Protein AF-A0A3E4EZM1-F1 (afdb_monomer_lite)

Foldseek 3Di:
DDDPFVWDDDPQWTWGDDPNDIDIDGHDDDPPDPDDPVNVVVVVD

Sequence (45 aa):
MEKMMNTKTEGNTFTKKIGQTVYVVRYHFNENAKETMQEKINRML

Radius of gyration: 11.61 Å; chains: 1; bounding box: 20×19×34 Å

Structure (mmCIF, N/CA/C/O backbone):
data_AF-A0A3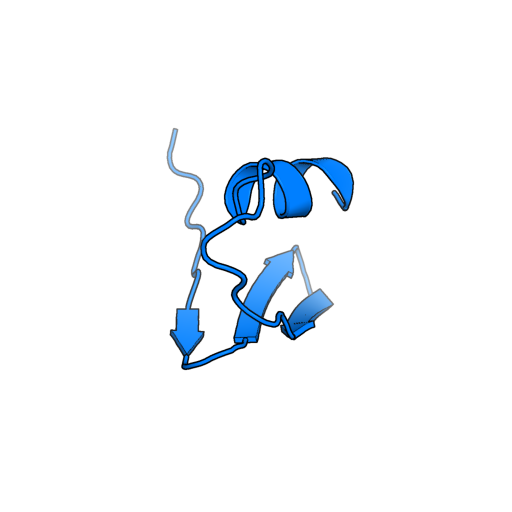E4EZM1-F1
#
_entry.id   AF-A0A3E4EZM1-F1
#
loop_
_atom_site.group_PDB
_atom_site.id
_atom_site.type_symbol
_atom_site.label_atom_id
_atom_site.label_alt_id
_atom_site.label_comp_id
_atom_site.label_asym_id
_atom_site.label_entity_id
_atom_site.label_seq_id
_atom_site.pdbx_PDB_ins_code
_atom_site.Cartn_x
_atom_site.Cartn_y
_atom_site.Cartn_z
_atom_site.occupancy
_atom_site.B_iso_or_equiv
_atom_site.auth_seq_id
_atom_site.auth_comp_id
_atom_site.auth_asym_id
_atom_site.auth_atom_id
_atom_site.pdbx_PDB_model_num
ATOM 1 N N . MET A 1 1 ? 10.938 -8.760 18.367 1.00 39.34 1 MET A N 1
ATOM 2 C CA . MET A 1 1 ? 9.624 -8.142 18.640 1.00 39.34 1 MET A CA 1
ATOM 3 C C . MET A 1 1 ? 8.674 -8.569 17.541 1.00 39.34 1 MET A C 1
ATOM 5 O O . MET A 1 1 ? 8.799 -8.107 16.413 1.00 39.34 1 MET A O 1
ATOM 9 N N . GLU A 1 2 ? 7.809 -9.527 17.854 1.00 53.16 2 GLU A N 1
ATOM 10 C CA . GLU A 1 2 ? 6.802 -10.059 16.940 1.00 53.16 2 GLU A CA 1
ATOM 11 C C . GLU A 1 2 ? 5.754 -8.995 16.622 1.00 53.16 2 GLU A C 1
ATOM 13 O O . GLU A 1 2 ? 5.027 -8.529 17.497 1.00 53.16 2 GLU A O 1
ATOM 18 N N . LYS A 1 3 ? 5.635 -8.642 15.344 1.00 49.06 3 LYS A N 1
ATOM 19 C CA . LYS A 1 3 ? 4.393 -8.093 14.815 1.00 49.06 3 LYS A CA 1
ATOM 20 C C . LYS A 1 3 ? 3.768 -9.234 14.032 1.00 49.06 3 LYS A C 1
ATOM 22 O O . LYS A 1 3 ? 4.188 -9.496 12.910 1.00 49.06 3 LYS A O 1
ATOM 27 N N . MET A 1 4 ? 2.819 -9.936 14.654 1.00 46.91 4 MET A N 1
ATOM 28 C CA . MET A 1 4 ? 1.946 -10.906 13.991 1.00 46.91 4 MET A CA 1
ATOM 29 C C . MET A 1 4 ? 1.153 -10.178 12.897 1.00 46.91 4 MET A C 1
ATOM 31 O O . MET A 1 4 ? 0.015 -9.748 13.081 1.00 46.91 4 MET A O 1
ATOM 35 N N . MET A 1 5 ? 1.792 -9.951 11.754 1.00 53.53 5 MET A N 1
ATOM 36 C CA . MET A 1 5 ? 1.130 -9.518 10.542 1.00 53.53 5 MET A CA 1
ATOM 37 C C . MET A 1 5 ? 0.472 -10.764 9.971 1.00 53.53 5 MET A C 1
ATOM 39 O O . MET A 1 5 ? 1.112 -11.564 9.300 1.00 53.53 5 MET A O 1
ATOM 43 N N . ASN A 1 6 ? -0.810 -10.952 10.273 1.00 51.56 6 ASN A N 1
ATOM 44 C CA . ASN A 1 6 ? -1.605 -12.008 9.660 1.00 51.56 6 ASN A CA 1
ATOM 45 C C . ASN A 1 6 ? -1.945 -11.586 8.219 1.00 51.56 6 ASN A C 1
ATOM 47 O O . ASN A 1 6 ? -3.084 -11.252 7.899 1.00 51.56 6 ASN A O 1
ATOM 51 N N . THR A 1 7 ? -0.917 -11.480 7.379 1.00 56.66 7 THR A N 1
ATOM 52 C CA . THR A 1 7 ? -1.018 -11.130 5.966 1.00 56.66 7 THR A CA 1
ATOM 53 C C . THR A 1 7 ? -1.429 -12.371 5.205 1.00 56.66 7 THR A C 1
ATOM 55 O O . THR A 1 7 ? -0.670 -13.334 5.124 1.00 56.66 7 THR A O 1
ATOM 58 N N . LYS A 1 8 ? -2.641 -12.350 4.659 1.00 58.34 8 LYS A N 1
ATOM 59 C CA . LYS A 1 8 ? -3.077 -13.325 3.665 1.00 58.34 8 LYS A CA 1
ATOM 60 C C . LYS A 1 8 ? -3.060 -12.640 2.309 1.00 58.34 8 LYS A C 1
ATOM 62 O O . LYS A 1 8 ? -3.697 -11.59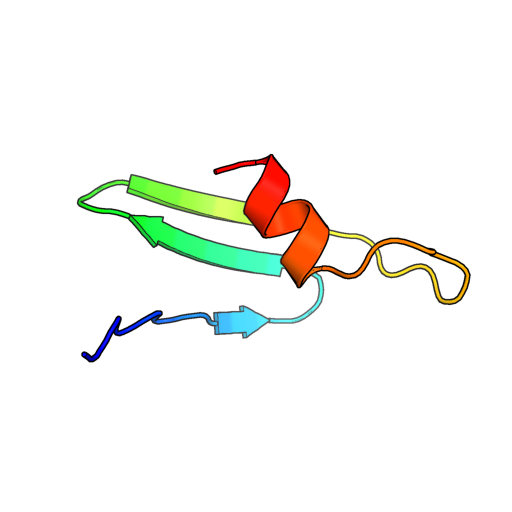8 2.135 1.00 58.34 8 LYS A O 1
ATOM 67 N N . THR A 1 9 ? -2.301 -13.216 1.389 1.00 59.97 9 THR A N 1
ATOM 68 C CA . THR A 1 9 ? -2.231 -12.788 -0.006 1.00 59.97 9 THR A CA 1
ATOM 69 C C . THR A 1 9 ? -2.981 -13.835 -0.814 1.00 59.97 9 THR A C 1
ATOM 71 O O . THR A 1 9 ? -2.520 -14.966 -0.932 1.00 59.97 9 THR A O 1
ATOM 74 N N . GLU A 1 10 ? -4.160 -13.484 -1.314 1.00 64.31 10 GLU A N 1
ATOM 75 C CA . GLU A 1 10 ? -4.981 -14.372 -2.143 1.00 64.31 10 GLU A CA 1
ATOM 76 C C . GLU A 1 10 ? -5.235 -13.673 -3.480 1.00 64.31 10 GLU A C 1
ATOM 78 O O . GLU A 1 10 ? -5.904 -12.636 -3.551 1.00 64.31 10 GLU A O 1
ATOM 83 N N . GLY A 1 11 ? -4.628 -14.212 -4.541 1.00 74.06 11 GLY A N 1
ATOM 84 C CA . GLY A 1 11 ? -4.655 -13.624 -5.879 1.00 74.06 11 GLY A CA 1
ATOM 85 C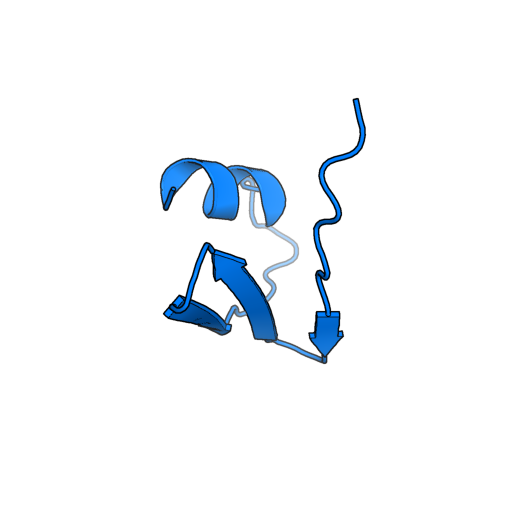 C . GLY A 1 11 ? -4.168 -12.170 -5.893 1.00 74.06 11 GLY A C 1
ATOM 86 O O . GLY A 1 11 ? -3.042 -11.864 -5.506 1.00 74.06 11 GLY A O 1
ATOM 87 N N . ASN A 1 12 ? -5.045 -11.273 -6.336 1.00 79.06 12 ASN A N 1
ATOM 88 C CA . ASN A 1 12 ? -4.799 -9.843 -6.533 1.00 79.06 12 ASN A CA 1
ATOM 89 C C . ASN A 1 12 ? -5.132 -9.000 -5.288 1.00 79.06 12 ASN A C 1
ATOM 91 O O . ASN A 1 12 ? -5.365 -7.797 -5.408 1.00 79.06 12 ASN A O 1
ATOM 95 N N . THR A 1 13 ? -5.254 -9.615 -4.109 1.00 80.12 13 THR A N 1
ATOM 96 C CA . THR A 1 13 ? -5.761 -8.941 -2.908 1.00 80.12 13 THR A CA 1
ATOM 97 C C . THR A 1 13 ? -4.807 -9.098 -1.731 1.00 80.12 13 THR A C 1
ATOM 99 O O . THR A 1 13 ? -4.385 -10.199 -1.383 1.00 80.12 13 THR A O 1
ATOM 102 N N . PHE A 1 14 ? -4.500 -7.974 -1.091 1.00 80.31 14 PHE A N 1
ATOM 103 C CA . PHE A 1 14 ? -3.763 -7.879 0.158 1.00 80.31 14 PHE A CA 1
ATOM 104 C C . PHE A 1 14 ? -4.720 -7.460 1.272 1.00 80.31 14 PHE A C 1
ATOM 106 O O . PHE A 1 14 ? -5.356 -6.409 1.185 1.00 80.31 14 PHE A O 1
ATOM 113 N N . THR A 1 15 ? -4.805 -8.263 2.329 1.00 82.00 15 THR A N 1
ATOM 114 C CA . THR A 1 15 ? -5.652 -7.954 3.486 1.00 82.00 15 THR A CA 1
ATOM 115 C C . THR A 1 15 ? -4.798 -7.725 4.722 1.00 82.00 15 THR A C 1
ATOM 117 O O . THR A 1 15 ? -3.952 -8.553 5.066 1.00 82.00 15 THR A O 1
ATOM 120 N N . LYS A 1 16 ? -5.044 -6.614 5.423 1.00 82.06 16 LYS A N 1
ATOM 121 C CA . LYS A 1 16 ? -4.360 -6.268 6.669 1.00 82.06 16 LYS A CA 1
ATOM 122 C C . LYS A 1 16 ? -5.351 -5.816 7.730 1.00 82.06 16 LYS A C 1
ATOM 124 O O . LYS A 1 16 ? -6.087 -4.853 7.540 1.00 82.06 16 LYS A O 1
ATOM 129 N N . LYS A 1 17 ? -5.327 -6.483 8.881 1.00 84.31 17 LYS A N 1
ATOM 130 C CA . LYS A 1 17 ? -6.096 -6.081 10.062 1.00 84.31 17 LYS A CA 1
ATOM 131 C C . LYS A 1 17 ? -5.237 -5.201 10.966 1.00 84.31 17 LYS A C 1
ATOM 133 O O . LYS A 1 17 ? -4.125 -5.586 11.322 1.00 84.31 17 LYS A O 1
ATOM 138 N N . ILE A 1 18 ? -5.752 -4.029 11.327 1.00 84.31 18 ILE A N 1
ATOM 139 C CA . ILE A 1 18 ? -5.120 -3.093 12.261 1.00 84.31 18 ILE A CA 1
ATOM 140 C C . ILE A 1 18 ? -6.174 -2.714 13.302 1.00 84.31 18 ILE A C 1
ATOM 142 O O . ILE A 1 18 ? -7.181 -2.087 12.980 1.00 84.31 18 ILE A O 1
ATOM 146 N N . GLY A 1 19 ? -5.972 -3.146 14.549 1.00 86.44 19 GLY A N 1
ATOM 147 C CA . GLY A 1 19 ? -6.998 -3.042 15.588 1.00 86.44 19 GLY A CA 1
ATOM 148 C C . GLY A 1 19 ? -8.258 -3.828 15.207 1.00 86.44 19 GLY A C 1
ATOM 149 O O . GLY A 1 19 ? -8.192 -5.026 14.914 1.00 86.44 19 GLY A O 1
ATOM 150 N N . GLN A 1 20 ? -9.405 -3.148 15.200 1.00 88.94 20 GLN A N 1
ATOM 151 C CA . GLN A 1 20 ? -10.695 -3.714 14.785 1.00 88.94 20 GLN A CA 1
ATOM 152 C C . GLN A 1 20 ? -10.997 -3.515 13.291 1.00 88.94 20 GLN A C 1
ATOM 154 O O . GLN A 1 20 ? -11.902 -4.160 12.767 1.00 88.94 20 GLN A O 1
ATOM 159 N N . THR A 1 21 ? -10.218 -2.689 12.589 1.00 83.69 21 THR A N 1
ATOM 160 C CA . THR A 1 21 ? -10.443 -2.364 11.176 1.00 83.69 21 THR A CA 1
ATOM 161 C C . THR A 1 21 ? -9.684 -3.324 10.266 1.00 83.69 21 THR A C 1
ATOM 163 O O . THR A 1 21 ? -8.517 -3.654 10.502 1.00 83.69 21 THR A O 1
ATOM 166 N N . VAL A 1 22 ? -10.342 -3.763 9.193 1.00 87.44 22 VAL A N 1
ATOM 167 C CA . VAL A 1 22 ? -9.742 -4.595 8.146 1.00 87.44 22 VAL A CA 1
ATOM 168 C C . VAL A 1 22 ? -9.589 -3.761 6.882 1.00 87.44 22 VAL A C 1
ATOM 170 O O . VAL A 1 22 ? -10.570 -3.286 6.319 1.00 87.44 22 VAL A O 1
ATOM 173 N N . TYR A 1 23 ? -8.351 -3.607 6.432 1.00 81.94 23 TYR A N 1
ATOM 174 C CA . TYR A 1 23 ? -8.010 -2.975 5.167 1.00 81.94 23 TYR A CA 1
ATOM 175 C C . TYR A 1 23 ? -7.860 -4.055 4.105 1.00 81.94 23 TYR A C 1
ATOM 177 O O . TYR A 1 23 ? -7.089 -5.001 4.280 1.00 81.94 23 TYR A O 1
ATOM 185 N N . VAL A 1 24 ? -8.588 -3.899 3.003 1.00 83.50 24 VAL A N 1
ATOM 186 C CA . VAL A 1 24 ? -8.519 -4.785 1.841 1.00 83.50 24 VAL A CA 1
ATOM 187 C C . VAL A 1 24 ? -8.034 -3.959 0.660 1.00 83.50 24 VAL A C 1
ATOM 189 O O . VAL A 1 24 ? -8.693 -3.014 0.237 1.00 83.50 24 VAL A O 1
ATOM 192 N N . VAL A 1 25 ? -6.867 -4.308 0.135 1.00 78.38 25 VAL A N 1
ATOM 193 C CA . VAL A 1 25 ? -6.235 -3.640 -1.001 1.00 78.38 25 VAL A CA 1
ATOM 194 C C . VAL A 1 25 ? -6.245 -4.604 -2.175 1.00 78.38 25 VAL A C 1
ATOM 196 O O . VAL A 1 25 ? -5.578 -5.634 -2.136 1.00 78.38 25 VAL A O 1
ATOM 199 N N . ARG A 1 26 ? -6.977 -4.269 -3.238 1.00 81.56 26 ARG A N 1
ATOM 200 C CA . ARG A 1 26 ? -6.855 -4.961 -4.526 1.00 81.56 26 ARG A CA 1
ATOM 201 C C . ARG A 1 26 ? -5.771 -4.294 -5.356 1.00 81.56 26 ARG A C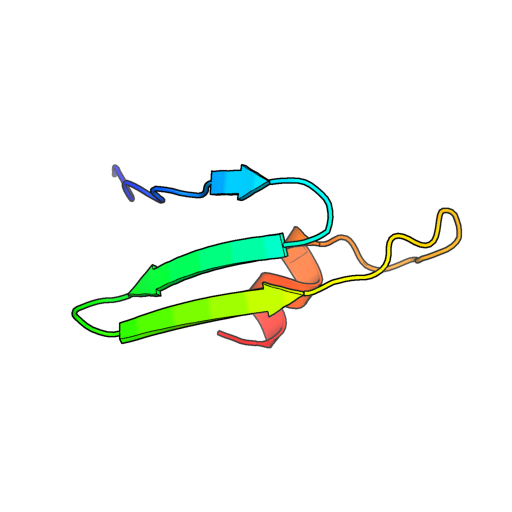 1
ATOM 203 O O . ARG A 1 26 ? -5.735 -3.070 -5.457 1.00 81.56 26 ARG A O 1
ATOM 210 N N . TYR A 1 27 ? -4.901 -5.090 -5.951 1.00 75.75 27 TYR A N 1
ATOM 211 C CA . TYR A 1 27 ? -3.798 -4.612 -6.766 1.00 75.75 27 TYR A CA 1
ATOM 212 C C . TYR A 1 27 ? -3.720 -5.377 -8.081 1.00 75.75 27 TYR A C 1
ATOM 214 O O . TYR A 1 27 ? -4.060 -6.552 -8.177 1.00 75.75 27 TYR A O 1
ATOM 222 N N . HIS A 1 28 ? -3.249 -4.693 -9.113 1.00 77.88 28 HIS A N 1
ATOM 223 C CA . HIS A 1 28 ? -2.902 -5.319 -10.376 1.00 77.88 28 HIS A CA 1
ATOM 224 C C . HIS A 1 28 ? -1.382 -5.412 -10.447 1.00 77.88 28 HIS A C 1
ATOM 226 O O . HIS A 1 28 ? -0.702 -4.400 -10.268 1.00 77.88 28 HIS A O 1
ATOM 232 N N . PHE A 1 29 ? -0.846 -6.614 -10.665 1.00 72.25 29 PHE A N 1
ATOM 233 C CA . PHE A 1 29 ? 0.587 -6.772 -10.882 1.00 72.25 29 PHE A CA 1
ATOM 234 C C . PHE A 1 29 ? 0.955 -6.186 -12.249 1.00 72.25 29 PHE A C 1
ATOM 236 O O . PHE A 1 29 ? 0.223 -6.357 -13.227 1.00 72.25 29 PHE A O 1
ATOM 243 N N . ASN A 1 30 ? 2.070 -5.468 -12.293 1.00 80.75 30 ASN A N 1
ATOM 244 C CA . ASN A 1 30 ? 2.712 -5.014 -13.516 1.00 80.75 30 ASN A CA 1
ATOM 245 C C . ASN A 1 30 ? 4.189 -5.382 -13.378 1.00 80.75 30 ASN A C 1
ATOM 247 O O . ASN A 1 30 ? 4.851 -4.899 -12.462 1.00 80.75 30 ASN A O 1
ATOM 251 N N . GLU A 1 31 ? 4.688 -6.237 -14.268 1.00 78.19 31 GLU A N 1
ATOM 252 C CA . GLU A 1 31 ? 6.076 -6.718 -14.251 1.00 78.19 31 GLU A CA 1
ATOM 253 C C . GLU A 1 31 ? 7.104 -5.585 -14.385 1.00 78.19 31 GLU A C 1
ATOM 255 O O . GLU A 1 31 ? 8.213 -5.687 -13.872 1.00 78.19 31 GLU A O 1
ATOM 260 N N . ASN A 1 32 ? 6.706 -4.469 -15.004 1.00 85.94 32 ASN A N 1
ATOM 261 C CA . ASN A 1 32 ? 7.543 -3.291 -15.209 1.00 85.94 32 ASN A CA 1
ATOM 262 C C . ASN A 1 32 ? 7.390 -2.243 -14.089 1.00 85.94 32 ASN A C 1
ATOM 264 O O 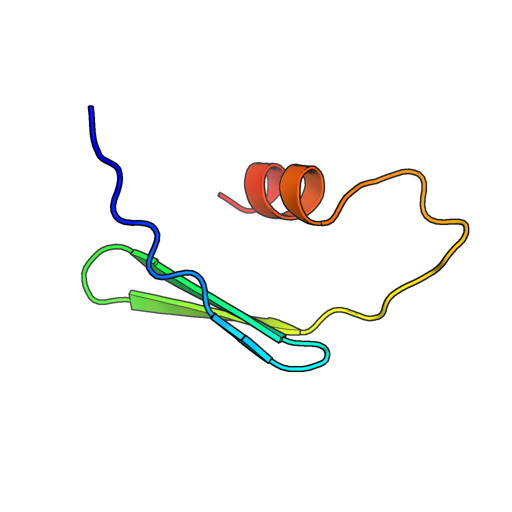. ASN A 1 32 ? 7.914 -1.131 -14.200 1.00 85.94 32 ASN A O 1
ATOM 268 N N . ALA A 1 33 ? 6.629 -2.538 -13.029 1.00 82.88 33 ALA A N 1
ATOM 269 C CA . ALA A 1 33 ? 6.461 -1.613 -11.916 1.00 82.88 33 ALA A CA 1
ATOM 270 C C . ALA A 1 33 ? 7.772 -1.459 -11.133 1.00 82.88 33 ALA A C 1
ATOM 272 O O . ALA A 1 33 ? 8.361 -2.431 -10.674 1.00 82.88 33 ALA A O 1
ATOM 273 N N . LYS A 1 34 ? 8.200 -0.207 -10.934 1.00 85.19 34 LYS A N 1
ATOM 274 C CA . LYS A 1 34 ? 9.387 0.126 -10.127 1.00 85.19 34 LYS A CA 1
ATOM 275 C C . LYS A 1 34 ? 9.144 0.047 -8.617 1.00 85.19 34 LYS A C 1
ATOM 277 O O . LYS A 1 34 ? 10.099 -0.013 -7.859 1.00 85.19 34 LYS A O 1
ATOM 282 N N . GLU A 1 35 ? 7.884 0.107 -8.192 1.00 81.25 35 GLU A N 1
ATOM 283 C CA . GLU A 1 35 ? 7.476 0.100 -6.786 1.00 81.25 35 GLU A CA 1
ATOM 284 C C . GLU A 1 35 ? 7.006 -1.304 -6.397 1.00 81.25 35 GLU A C 1
ATOM 286 O O . GLU A 1 35 ? 6.112 -1.872 -7.032 1.00 81.25 35 GLU A O 1
ATOM 291 N N . THR A 1 36 ? 7.584 -1.857 -5.334 1.00 82.00 36 THR A N 1
ATOM 292 C CA . THR A 1 36 ? 7.161 -3.137 -4.766 1.00 82.00 36 THR A CA 1
ATOM 293 C C . THR A 1 36 ? 5.835 -2.991 -4.017 1.00 82.00 36 THR A C 1
ATOM 295 O O . THR A 1 36 ? 5.485 -1.934 -3.484 1.00 82.00 36 THR A O 1
ATOM 298 N N . MET A 1 37 ? 5.095 -4.096 -3.897 1.00 76.94 37 MET A N 1
ATOM 299 C CA . MET A 1 37 ? 3.859 -4.132 -3.107 1.00 76.94 37 MET A CA 1
ATOM 300 C C . MET A 1 37 ? 4.076 -3.673 -1.661 1.00 76.94 37 MET A C 1
ATOM 302 O O . MET A 1 37 ? 3.240 -2.958 -1.112 1.00 76.94 37 MET A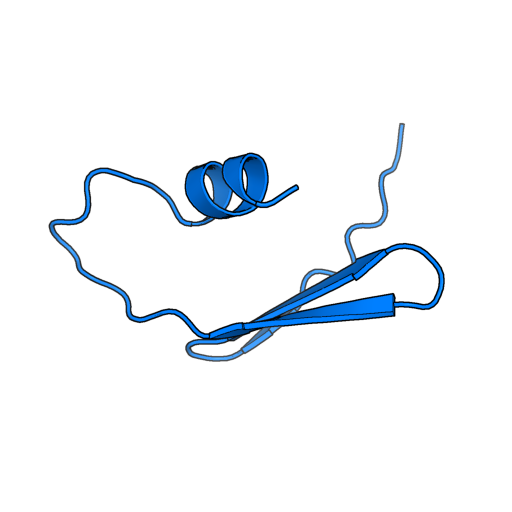 O 1
ATOM 306 N N . GLN A 1 38 ? 5.208 -4.046 -1.059 1.00 75.19 38 GLN A N 1
ATOM 307 C CA . GLN A 1 38 ? 5.545 -3.664 0.308 1.00 75.19 38 GLN A CA 1
ATOM 308 C C . GLN A 1 38 ? 5.780 -2.154 0.446 1.00 75.19 38 GLN A C 1
ATOM 310 O O . GLN A 1 38 ? 5.255 -1.548 1.376 1.00 75.19 38 GLN A O 1
ATOM 315 N N . GLU A 1 39 ? 6.507 -1.529 -0.484 1.00 83.50 39 GLU A N 1
ATOM 316 C CA . GLU A 1 39 ? 6.723 -0.073 -0.488 1.00 83.50 39 GLU A CA 1
ATOM 317 C C . GLU A 1 39 ? 5.406 0.690 -0.629 1.00 83.50 39 GLU A C 1
ATOM 319 O O . GLU A 1 39 ? 5.132 1.620 0.131 1.00 83.50 39 GLU A O 1
ATOM 324 N N . LYS A 1 40 ? 4.533 0.235 -1.533 1.00 78.62 40 LYS A N 1
ATOM 325 C CA . LYS A 1 40 ? 3.207 0.828 -1.719 1.00 78.62 40 LYS A CA 1
ATOM 326 C C . LYS A 1 40 ? 2.333 0.707 -0.471 1.00 78.62 40 LYS A C 1
ATOM 328 O O . LYS A 1 40 ? 1.639 1.661 -0.122 1.00 78.62 40 LYS A O 1
ATOM 333 N N . ILE A 1 41 ? 2.369 -0.446 0.204 1.00 77.81 41 ILE A N 1
ATOM 334 C CA . ILE A 1 41 ? 1.672 -0.664 1.481 1.00 77.81 41 ILE A CA 1
ATOM 335 C C . ILE A 1 41 ? 2.223 0.277 2.555 1.00 77.81 41 ILE A C 1
ATOM 337 O O . ILE A 1 41 ? 1.435 0.878 3.277 1.00 77.81 41 ILE A O 1
ATOM 341 N N . ASN A 1 42 ? 3.544 0.441 2.636 1.00 80.38 42 ASN A N 1
ATOM 342 C CA . ASN A 1 42 ? 4.177 1.341 3.598 1.00 80.38 42 ASN A CA 1
ATOM 343 C C . ASN A 1 42 ? 3.837 2.820 3.353 1.00 80.38 42 ASN A C 1
ATOM 345 O O . ASN A 1 42 ? 3.824 3.576 4.309 1.00 80.38 42 ASN A O 1
ATOM 349 N N . ARG A 1 43 ? 3.532 3.240 2.114 1.00 79.50 43 ARG A N 1
ATOM 350 C CA . ARG A 1 43 ? 3.065 4.611 1.817 1.00 79.50 43 ARG A CA 1
ATOM 351 C C . ARG A 1 43 ? 1.613 4.867 2.238 1.00 79.50 43 ARG A C 1
ATOM 353 O O . ARG A 1 43 ? 1.245 6.009 2.484 1.00 79.50 43 ARG A O 1
ATOM 360 N N . MET A 1 44 ? 0.766 3.838 2.232 1.00 74.56 44 MET A N 1
ATOM 361 C CA . MET A 1 44 ? -0.662 3.974 2.565 1.00 74.56 44 MET A CA 1
ATOM 362 C C . MET A 1 44 ? -0.948 3.920 4.071 1.00 74.56 44 MET A C 1
ATOM 364 O O . MET A 1 44 ? -2.091 4.134 4.472 1.00 74.56 44 MET A O 1
ATOM 368 N N . LEU A 1 45 ? 0.054 3.579 4.880 1.00 71.38 45 LEU A N 1
ATOM 369 C CA . LEU A 1 45 ? -0.029 3.415 6.329 1.00 71.38 45 LEU A CA 1
ATOM 370 C C . LEU A 1 45 ? 0.754 4.513 7.037 1.00 71.38 45 LEU A C 1
ATOM 372 O O . LEU A 1 45 ? 0.302 4.889 8.138 1.00 71.38 45 LEU A O 1
#

pLDDT: mean 74.46, std 12.32, range [39.34, 88.94]

Organism: NCBI:txid39486

Secondary structure (DSSP, 8-state):
-------EEETTEEEEEETTEEEEEE----TT-SS-HHHHHHHH-

InterPro domains:
  IPR026990 Transposon-encoded protein TnpW [PF14202] (15-45)